Protein AF-C1CYW3-F1 (afdb_monomer_lite)

Organism: Deinococcus deserti (strain DSM 17065 / CIP 109153 / LMG 22923 / VCD115) (NCBI:txid546414)

pLDDT: mean 95.12, std 6.0, range [55.44, 98.94]

Secondary structure (DSSP, 8-state):
-PPP-TTS-TTT--TTT-GGG----STTTTTTTSTTHHHHHGGG---SSHHHHHHHHHHHHHHHHHHHHTT-HHHHHHHHHHHHHHHHHHHHHHHSGGG--BSSPPPGGGTT--S-TTPPBPPPPSP-HHHHHHHHHHHHHHHHHHT-HHHHHHHHHHHHHH-

Sequence (163 aa):
MPKFDYSLNYAELDLRAQPHLYRVGVGEQGVLLVQPYKSELLPHWRFATPDLARESSEKLYTMFEAYLKDGDFVGADMARKFLQMGFTRSRRYANHKGGKKYDGPVPADKKGQSGAHGRAELPRSPEDPVKAESARIFKQKWEQAEANPVYAAMKREHKARYG

Radius of gyration: 16.14 Å; chains: 1; bounding box: 38×28×41 Å

Structure (mmCIF, N/CA/C/O backbone):
data_AF-C1CYW3-F1
#
_entry.id   AF-C1CYW3-F1
#
loop_
_atom_site.group_PDB
_atom_site.id
_atom_site.type_symbol
_atom_site.label_atom_id
_atom_site.label_alt_id
_atom_site.label_comp_id
_atom_site.label_asym_id
_atom_site.label_entity_id
_atom_site.label_seq_id
_atom_site.pdbx_PDB_ins_code
_atom_site.Cartn_x
_atom_site.Cartn_y
_atom_site.Cartn_z
_atom_site.occupancy
_atom_site.B_iso_or_equiv
_atom_site.auth_seq_id
_atom_site.auth_comp_id
_atom_site.auth_asym_id
_atom_site.auth_atom_id
_atom_site.pdbx_PDB_model_num
ATOM 1 N N . MET A 1 1 ? -11.291 -18.932 5.588 1.00 55.44 1 MET A N 1
ATOM 2 C CA . MET A 1 1 ? -11.151 -17.468 5.758 1.00 55.44 1 MET A CA 1
ATOM 3 C C . MET A 1 1 ? -12.065 -16.790 4.756 1.00 55.44 1 MET A C 1
ATOM 5 O O . MET A 1 1 ? -12.060 -17.228 3.606 1.00 55.44 1 MET A O 1
ATOM 9 N N . PRO A 1 2 ? -12.858 -15.793 5.166 1.00 63.38 2 PRO A N 1
ATOM 10 C CA . PRO A 1 2 ? -13.647 -14.989 4.241 1.00 63.38 2 PRO A CA 1
ATOM 11 C C . PRO A 1 2 ? -12.759 -14.386 3.151 1.00 63.38 2 PRO A C 1
ATOM 13 O O . PRO A 1 2 ? -11.625 -13.973 3.402 1.00 63.38 2 PRO A O 1
ATOM 16 N N . LYS A 1 3 ? -13.249 -14.407 1.912 1.00 82.31 3 LYS A N 1
ATOM 17 C CA . LYS A 1 3 ? -12.585 -13.747 0.785 1.00 82.31 3 LYS A CA 1
ATOM 18 C C . LYS A 1 3 ? -12.811 -12.236 0.899 1.00 82.31 3 LYS A C 1
ATOM 20 O O . LYS A 1 3 ? -13.786 -11.809 1.511 1.00 82.31 3 LYS A O 1
ATOM 25 N N . PHE A 1 4 ? -11.927 -11.439 0.298 1.00 89.19 4 PHE A N 1
ATOM 26 C CA . PHE A 1 4 ? -12.178 -10.005 0.148 1.00 89.19 4 PHE A CA 1
ATOM 27 C C . PHE A 1 4 ? -13.486 -9.792 -0.629 1.00 89.19 4 PHE A C 1
ATOM 29 O O . PHE A 1 4 ? -13.671 -10.397 -1.689 1.00 89.19 4 PHE A O 1
ATOM 36 N N . ASP A 1 5 ? -14.386 -8.976 -0.085 1.00 89.69 5 ASP A N 1
ATOM 37 C CA . ASP A 1 5 ? -15.740 -8.812 -0.604 1.00 89.69 5 ASP A CA 1
ATOM 38 C C . ASP A 1 5 ? -15.802 -7.724 -1.679 1.00 89.69 5 ASP A C 1
ATOM 40 O O . ASP A 1 5 ? -15.976 -6.544 -1.403 1.00 89.69 5 ASP A O 1
ATOM 44 N N . TYR A 1 6 ? -15.677 -8.132 -2.937 1.00 89.56 6 TYR A N 1
ATOM 45 C CA . TYR A 1 6 ? -15.769 -7.217 -4.074 1.00 89.56 6 TYR A CA 1
ATOM 46 C C . TYR A 1 6 ? -17.199 -6.741 -4.392 1.00 89.56 6 TYR A C 1
ATOM 48 O O . TYR A 1 6 ? -17.354 -5.977 -5.341 1.00 89.56 6 TYR A O 1
ATOM 56 N N . SER A 1 7 ? -18.230 -7.181 -3.658 1.00 90.88 7 SER A N 1
ATOM 57 C CA . SER A 1 7 ? -19.616 -6.750 -3.894 1.00 90.88 7 SER A CA 1
ATOM 58 C C . SER A 1 7 ? -19.945 -5.379 -3.290 1.00 90.88 7 SER A C 1
ATOM 60 O O . SER A 1 7 ? -20.915 -4.746 -3.703 1.00 90.88 7 SER A O 1
ATOM 62 N N . LEU A 1 8 ? -19.129 -4.895 -2.348 1.00 92.50 8 LEU A N 1
ATOM 63 C CA . LEU A 1 8 ? -19.332 -3.607 -1.687 1.00 92.50 8 LEU A CA 1
ATOM 64 C C . LEU A 1 8 ? -18.947 -2.418 -2.582 1.00 92.50 8 LEU A C 1
ATOM 66 O O . LEU A 1 8 ? -17.924 -2.441 -3.273 1.00 92.50 8 LEU A O 1
ATOM 70 N N . ASN A 1 9 ? -19.711 -1.321 -2.491 1.00 93.56 9 ASN A N 1
ATOM 71 C CA . ASN A 1 9 ? -19.386 -0.062 -3.168 1.00 93.56 9 ASN A CA 1
ATOM 72 C C . ASN A 1 9 ? -18.311 0.735 -2.404 1.00 93.56 9 ASN A C 1
ATOM 74 O O . ASN A 1 9 ? -18.585 1.762 -1.788 1.00 93.56 9 ASN A O 1
ATOM 78 N N . TYR A 1 10 ? -17.060 0.276 -2.460 1.00 93.44 10 TYR A N 1
ATOM 79 C CA . TYR A 1 10 ? -15.936 0.908 -1.754 1.00 93.44 10 TYR A CA 1
ATOM 80 C C . TYR A 1 10 ? -15.675 2.380 -2.117 1.00 93.44 10 TYR A C 1
ATOM 82 O O . TYR A 1 10 ? -14.941 3.047 -1.394 1.00 93.44 10 TYR A O 1
ATOM 90 N N . ALA A 1 11 ? -16.231 2.889 -3.220 1.00 91.38 11 ALA A N 1
ATOM 91 C CA . ALA A 1 11 ? -16.085 4.293 -3.594 1.00 91.38 11 ALA A CA 1
ATOM 92 C C . ALA A 1 11 ? -16.882 5.241 -2.680 1.00 91.38 11 ALA A C 1
ATOM 94 O O . ALA A 1 11 ? -16.473 6.386 -2.515 1.00 91.38 11 ALA A O 1
ATOM 95 N N . GLU A 1 12 ? -17.976 4.759 -2.086 1.00 94.25 12 GLU A N 1
ATOM 96 C CA . GLU A 1 12 ? -18.881 5.535 -1.223 1.00 94.25 12 GLU A CA 1
ATOM 97 C C . GLU A 1 12 ? -18.773 5.146 0.260 1.00 94.25 12 GLU A C 1
ATOM 99 O O . GLU A 1 12 ? -19.387 5.779 1.116 1.00 94.25 12 GLU A O 1
ATOM 104 N N . LEU A 1 13 ? -17.992 4.111 0.581 1.00 95.88 13 LEU A N 1
ATOM 105 C CA . LEU A 1 13 ? -17.785 3.664 1.955 1.00 95.88 13 LEU A CA 1
ATOM 106 C C . LEU A 1 13 ? -16.662 4.438 2.642 1.00 95.88 13 LEU A C 1
ATOM 108 O O . LEU A 1 13 ? -15.570 4.586 2.100 1.00 95.88 13 LEU A O 1
ATOM 112 N N . ASP A 1 14 ? -16.896 4.804 3.897 1.00 97.75 14 ASP A N 1
ATOM 113 C CA . ASP A 1 14 ? -15.843 5.189 4.829 1.00 97.75 14 ASP A CA 1
ATOM 114 C C . ASP A 1 14 ? -15.529 3.996 5.745 1.00 97.75 14 ASP A C 1
ATOM 116 O O . ASP A 1 14 ? -16.242 3.731 6.717 1.00 97.75 14 ASP A O 1
ATOM 120 N N . LEU A 1 15 ? -14.462 3.250 5.436 1.00 97.31 15 LEU A N 1
ATOM 121 C CA . LEU A 1 15 ? -14.038 2.108 6.254 1.00 97.31 15 LEU A CA 1
ATOM 122 C C . LEU A 1 15 ? -13.251 2.504 7.506 1.00 97.31 15 LEU A C 1
ATOM 124 O O . LEU A 1 15 ? -12.948 1.622 8.309 1.00 97.31 15 LEU A O 1
ATOM 128 N N . ARG A 1 16 ? -12.966 3.795 7.709 1.00 97.75 16 ARG A N 1
ATOM 129 C CA . ARG A 1 16 ? -12.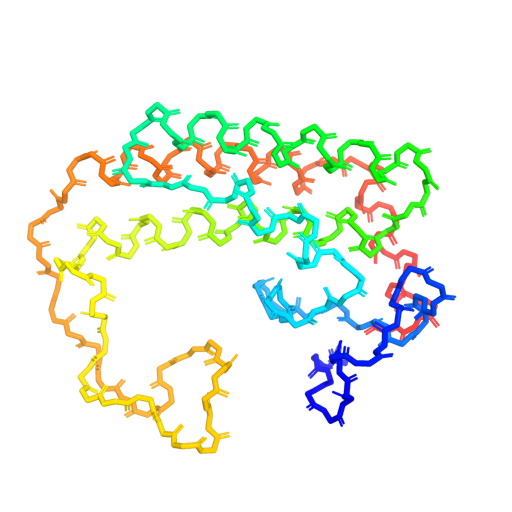531 4.301 9.014 1.00 97.75 16 ARG A CA 1
ATOM 130 C C . ARG A 1 16 ? -13.717 4.404 9.961 1.00 97.75 16 ARG A C 1
ATOM 132 O O . ARG A 1 16 ? -13.630 3.952 11.097 1.00 97.75 16 ARG A O 1
ATOM 139 N N . ALA A 1 17 ? -14.836 4.945 9.483 1.00 97.75 17 ALA A N 1
ATOM 140 C CA . ALA A 1 17 ? -16.077 5.021 10.255 1.00 97.75 17 ALA A CA 1
ATOM 141 C C . ALA A 1 17 ? -16.765 3.651 10.401 1.00 97.75 17 ALA A C 1
ATOM 143 O O . ALA A 1 17 ? -17.411 3.376 11.412 1.00 97.75 17 ALA A O 1
ATOM 144 N N . GLN A 1 18 ? -16.625 2.773 9.402 1.00 97.06 18 GLN A N 1
ATOM 145 C CA . GLN A 1 18 ? -17.283 1.464 9.350 1.00 97.06 18 GLN A CA 1
ATOM 146 C C . GLN A 1 18 ? -16.272 0.310 9.183 1.00 97.06 18 GLN A C 1
ATOM 148 O O . GLN A 1 18 ? -16.352 -0.461 8.222 1.00 97.06 18 GLN A O 1
ATOM 153 N N . PRO A 1 19 ? -15.328 0.119 10.127 1.00 96.50 19 PRO A N 1
ATOM 154 C CA . PRO A 1 19 ? -14.247 -0.859 9.975 1.00 96.50 19 PRO A CA 1
ATOM 155 C C . PRO A 1 19 ? -14.748 -2.310 9.935 1.00 96.50 19 PRO A C 1
ATOM 157 O O . PRO A 1 19 ? -14.109 -3.173 9.338 1.00 96.50 19 PRO A O 1
ATOM 160 N N . HIS A 1 20 ? -15.921 -2.593 10.508 1.00 95.75 20 HIS A N 1
ATOM 161 C CA . HIS A 1 20 ? -16.544 -3.921 10.518 1.00 95.75 20 HIS A CA 1
ATOM 162 C C . HIS A 1 20 ? -16.911 -4.452 9.117 1.00 95.75 20 HIS A C 1
ATOM 164 O O . HIS A 1 20 ? -17.061 -5.666 8.946 1.00 95.75 20 HIS A O 1
ATOM 170 N N . LEU A 1 21 ? -17.021 -3.575 8.110 1.00 95.69 21 LEU A N 1
ATOM 171 C CA . LEU A 1 21 ? -17.238 -3.949 6.706 1.00 95.69 21 LEU A CA 1
ATOM 172 C C . LEU A 1 21 ? -15.941 -4.366 5.994 1.00 95.69 21 LEU A C 1
ATOM 174 O O . LEU A 1 21 ? -15.978 -4.972 4.924 1.00 95.69 21 LEU A O 1
ATOM 178 N N . TYR A 1 22 ? -14.774 -4.078 6.577 1.00 95.69 22 TYR A N 1
ATOM 179 C CA . TYR A 1 22 ? -13.496 -4.490 6.013 1.00 95.69 22 TYR A CA 1
ATOM 180 C C . TYR A 1 22 ? -13.202 -5.968 6.314 1.00 95.69 22 TYR A C 1
ATOM 182 O O . TYR A 1 22 ? -13.262 -6.417 7.462 1.00 95.69 22 TYR A O 1
ATOM 190 N N . ARG A 1 23 ? -12.830 -6.727 5.276 1.00 95.00 23 ARG A N 1
ATOM 191 C CA . ARG A 1 23 ? -12.319 -8.105 5.372 1.00 95.00 23 ARG A CA 1
ATOM 192 C C . ARG A 1 23 ? -10.859 -8.143 4.949 1.00 95.00 23 ARG A C 1
ATOM 194 O O . ARG A 1 23 ? -10.487 -7.576 3.919 1.00 95.00 23 ARG A O 1
ATOM 201 N N . VAL A 1 24 ? -10.021 -8.846 5.709 1.00 93.12 24 VAL A N 1
ATOM 202 C CA . VAL A 1 24 ? -8.579 -8.902 5.429 1.00 93.12 24 VAL A CA 1
ATOM 203 C C . VAL A 1 24 ? -8.308 -9.783 4.205 1.00 93.12 24 VAL A C 1
ATOM 205 O O . VAL A 1 24 ? -8.166 -10.999 4.309 1.00 93.12 24 VAL A O 1
ATOM 208 N N . GLY A 1 25 ? -8.199 -9.154 3.033 1.00 90.19 25 GLY A N 1
ATOM 209 C CA . GLY A 1 25 ? -7.863 -9.835 1.779 1.00 90.19 25 GLY A CA 1
ATOM 210 C C . GLY A 1 25 ? -6.435 -10.399 1.730 1.00 90.19 25 GLY A C 1
ATOM 211 O O . GLY A 1 25 ? -5.554 -9.966 2.479 1.00 90.19 25 GLY A O 1
ATOM 212 N N . VAL A 1 26 ? -6.195 -11.335 0.806 1.00 89.44 26 VAL A N 1
ATOM 213 C CA . VAL A 1 26 ? -4.883 -11.967 0.580 1.00 89.44 26 VAL A CA 1
ATOM 214 C C . VAL A 1 26 ? -3.951 -11.009 -0.159 1.00 89.44 26 VAL A C 1
ATOM 216 O O . VAL A 1 26 ? -4.343 -10.395 -1.153 1.00 89.44 26 VAL A O 1
ATOM 219 N N . GLY A 1 27 ? -2.703 -10.898 0.304 1.00 90.25 27 GLY A N 1
ATOM 220 C CA . GLY A 1 27 ? -1.715 -9.990 -0.280 1.00 90.25 27 GLY A CA 1
ATOM 221 C C . GLY A 1 27 ? -2.249 -8.558 -0.360 1.00 90.25 27 GLY A C 1
ATOM 222 O O . GLY A 1 27 ? -2.628 -7.977 0.652 1.00 90.25 27 GLY A O 1
ATOM 223 N N . GLU A 1 28 ? -2.339 -8.025 -1.578 1.00 92.38 28 GLU A N 1
ATOM 224 C CA . GLU A 1 28 ? -2.728 -6.638 -1.880 1.00 92.38 28 GLU A CA 1
ATOM 225 C C . GLU A 1 28 ? -4.220 -6.460 -2.216 1.00 92.38 28 GLU A C 1
ATOM 227 O O . GLU A 1 28 ? -4.634 -5.396 -2.678 1.00 92.38 28 GLU A O 1
ATOM 232 N N . GLN A 1 29 ? -5.058 -7.487 -2.034 1.00 91.88 29 GLN A N 1
ATOM 233 C CA . GLN A 1 29 ? -6.491 -7.371 -2.329 1.00 91.88 29 GLN A CA 1
ATOM 234 C C . GLN A 1 29 ? -7.122 -6.190 -1.573 1.00 91.88 29 GLN A C 1
ATOM 236 O O . GLN A 1 29 ? -6.920 -6.043 -0.363 1.00 91.88 29 GLN A O 1
ATOM 241 N N . GLY A 1 30 ? -7.865 -5.356 -2.307 1.00 91.44 30 GLY A N 1
ATOM 242 C CA . GLY A 1 30 ? -8.558 -4.176 -1.782 1.00 91.44 30 GLY A CA 1
ATOM 243 C C . GLY A 1 30 ? -7.729 -2.893 -1.688 1.00 91.44 30 GLY A C 1
ATOM 244 O O . GLY A 1 30 ? -8.311 -1.829 -1.501 1.00 91.44 30 GLY A O 1
ATOM 245 N N . VAL A 1 31 ? -6.403 -2.947 -1.877 1.00 94.62 31 VAL A N 1
ATOM 246 C CA . VAL A 1 31 ? -5.496 -1.816 -1.579 1.00 94.62 31 VAL A CA 1
ATOM 247 C C . VAL A 1 31 ? -5.804 -0.534 -2.371 1.00 94.62 31 VAL A C 1
ATOM 249 O O . VAL A 1 31 ? -5.600 0.567 -1.877 1.00 94.62 31 VAL A O 1
ATOM 252 N N . LEU A 1 32 ? -6.346 -0.658 -3.589 1.00 94.88 32 LEU A N 1
ATOM 253 C CA . LEU A 1 32 ? -6.743 0.479 -4.435 1.00 94.88 32 LEU A CA 1
ATOM 254 C C . LEU A 1 32 ? -8.256 0.760 -4.429 1.00 94.88 32 LEU A C 1
ATOM 256 O O . LEU A 1 32 ? -8.745 1.487 -5.301 1.00 94.88 32 LEU A O 1
ATOM 260 N N . LEU A 1 33 ? -8.996 0.172 -3.489 1.00 94.81 33 LEU A N 1
ATOM 261 C CA . LEU A 1 33 ? -10.451 0.301 -3.368 1.00 94.81 33 LEU A CA 1
ATOM 262 C C . LEU A 1 33 ? -10.851 0.944 -2.043 1.00 94.81 33 LEU A C 1
ATOM 264 O O . LEU A 1 33 ? -11.661 1.857 -2.043 1.00 94.81 33 LEU A O 1
ATOM 268 N N . VAL A 1 34 ? -10.261 0.483 -0.942 1.00 96.44 34 VAL A N 1
ATOM 269 C CA . VAL A 1 34 ? -10.671 0.812 0.426 1.00 96.44 34 VAL A CA 1
ATOM 270 C C . VAL A 1 34 ? -10.449 2.298 0.743 1.00 96.44 34 VAL A C 1
ATOM 272 O O . VAL A 1 34 ? -9.314 2.776 0.797 1.00 96.44 34 VAL A O 1
ATOM 275 N N . GLN A 1 35 ? -11.547 3.024 0.949 1.00 97.75 35 GLN A N 1
ATOM 276 C CA . GLN A 1 35 ? -11.565 4.439 1.318 1.00 97.75 35 GLN A CA 1
ATOM 277 C C . GLN A 1 35 ? -11.729 4.621 2.836 1.00 97.75 35 GLN A C 1
ATOM 279 O O . GLN A 1 35 ? -12.294 3.741 3.492 1.00 97.75 35 GLN A O 1
ATOM 284 N N . PRO A 1 36 ? -11.218 5.727 3.412 1.00 98.19 36 PRO A N 1
ATOM 285 C CA . PRO A 1 36 ? -10.512 6.851 2.762 1.00 98.19 36 PRO A CA 1
ATOM 286 C C . PRO A 1 36 ? -9.023 6.578 2.470 1.00 98.19 36 PRO A C 1
ATOM 288 O O . PRO A 1 36 ? -8.350 7.343 1.777 1.00 98.19 36 PRO A O 1
ATOM 291 N N . TYR A 1 37 ? -8.501 5.458 2.966 1.00 98.50 37 TYR A N 1
ATOM 292 C CA . TYR A 1 37 ? -7.071 5.151 2.998 1.00 98.50 37 TYR A CA 1
ATOM 293 C C . TYR A 1 37 ? -6.394 5.113 1.632 1.00 98.50 37 TYR A C 1
ATOM 295 O O . TYR A 1 37 ? -5.258 5.558 1.500 1.00 98.50 37 TYR A O 1
ATOM 303 N N . LYS A 1 38 ? -7.074 4.628 0.586 1.00 97.75 38 LYS A N 1
ATOM 304 C CA . LYS A 1 38 ? -6.563 4.729 -0.785 1.00 97.75 38 LYS A CA 1
ATOM 305 C C . LYS A 1 38 ? -6.220 6.178 -1.134 1.00 97.75 38 LYS A C 1
ATOM 307 O O . LYS A 1 38 ? -5.149 6.419 -1.686 1.00 97.75 38 LYS A O 1
ATOM 312 N N . SER A 1 39 ? -7.125 7.115 -0.858 1.00 98.25 39 SER A N 1
ATOM 313 C CA . SER A 1 39 ? -6.949 8.528 -1.214 1.00 98.25 39 SER A CA 1
ATOM 314 C C . SER A 1 39 ? -5.830 9.184 -0.408 1.00 98.25 39 SER A C 1
ATOM 316 O O . SER A 1 39 ? -5.114 10.023 -0.941 1.00 98.25 39 SER A O 1
ATOM 318 N N . GLU A 1 40 ? -5.629 8.752 0.835 1.00 98.56 40 GLU A N 1
ATOM 319 C CA . GLU A 1 40 ? -4.550 9.235 1.702 1.00 98.56 40 GLU A CA 1
ATOM 320 C C . GLU A 1 40 ? -3.176 8.665 1.304 1.00 98.56 40 GLU A C 1
ATOM 322 O O . GLU A 1 40 ? -2.183 9.387 1.276 1.00 98.56 40 GLU A O 1
ATOM 327 N N . LEU A 1 41 ? -3.100 7.375 0.961 1.00 98.81 41 LEU A N 1
ATOM 328 C CA . LEU A 1 41 ? -1.835 6.658 0.744 1.00 98.81 41 LEU A CA 1
ATOM 329 C C . LEU A 1 41 ? -1.322 6.741 -0.701 1.00 98.81 41 LEU A C 1
ATOM 331 O O . LEU A 1 41 ? -0.116 6.855 -0.936 1.00 98.81 41 LEU A O 1
ATOM 335 N N . LEU A 1 42 ? -2.214 6.691 -1.696 1.00 98.44 42 LEU A N 1
ATOM 336 C CA . LEU A 1 42 ? -1.843 6.655 -3.117 1.00 98.44 42 LEU A CA 1
ATOM 337 C C . LEU A 1 42 ? -1.005 7.864 -3.591 1.00 98.44 42 LEU A C 1
ATOM 339 O O . LEU A 1 42 ? -0.087 7.656 -4.398 1.00 98.44 42 LEU A O 1
ATOM 343 N N . PRO A 1 43 ? -1.239 9.107 -3.121 1.00 98.62 43 PRO A N 1
ATOM 344 C CA . PRO A 1 43 ? -0.403 10.251 -3.481 1.00 98.62 43 PRO A CA 1
ATOM 345 C C . PRO A 1 43 ? 1.073 10.067 -3.119 1.00 98.62 43 PRO A C 1
ATOM 347 O O . PRO A 1 43 ? 1.932 10.551 -3.852 1.00 98.62 43 PRO A O 1
ATOM 350 N N . HIS A 1 44 ? 1.372 9.310 -2.063 1.00 98.62 44 HIS A N 1
ATOM 351 C CA . HIS A 1 44 ? 2.732 9.070 -1.578 1.00 98.62 44 HIS A CA 1
ATOM 352 C C . HIS A 1 44 ? 3.397 7.838 -2.195 1.00 98.62 44 HIS A C 1
ATOM 354 O O . HIS A 1 44 ? 4.571 7.581 -1.944 1.00 98.62 44 HIS A O 1
ATOM 360 N N . TRP A 1 45 ? 2.678 7.057 -3.003 1.00 98.56 45 TRP A N 1
ATOM 361 C CA . TRP A 1 45 ? 3.168 5.784 -3.520 1.00 98.56 45 TRP A CA 1
ATOM 362 C C . TRP A 1 45 ? 3.937 5.956 -4.842 1.00 98.56 45 TRP A C 1
ATOM 364 O O . TRP A 1 45 ? 3.339 6.185 -5.899 1.00 98.56 45 TRP A O 1
ATOM 374 N N . ARG A 1 46 ? 5.273 5.874 -4.801 1.00 98.19 46 ARG A N 1
ATOM 375 C CA . ARG A 1 46 ? 6.190 6.107 -5.933 1.00 98.19 46 ARG A CA 1
ATOM 376 C C . ARG A 1 46 ? 7.340 5.096 -5.907 1.00 98.19 46 ARG A C 1
ATOM 378 O O . ARG A 1 46 ? 7.858 4.761 -4.855 1.00 98.19 46 ARG A O 1
ATOM 385 N N . PHE A 1 47 ? 7.741 4.598 -7.078 1.00 97.81 47 PHE A N 1
ATOM 386 C CA . PHE A 1 47 ? 8.794 3.572 -7.201 1.00 97.81 47 PHE A CA 1
ATOM 387 C C . PHE A 1 47 ? 9.602 3.698 -8.507 1.00 97.81 47 PHE A C 1
ATOM 389 O O . PHE A 1 47 ? 10.158 2.731 -9.033 1.00 97.81 47 PHE A O 1
ATOM 396 N N . ALA A 1 48 ? 9.603 4.889 -9.118 1.00 96.88 48 ALA A N 1
ATOM 397 C CA . ALA A 1 48 ? 10.250 5.080 -10.413 1.00 96.88 48 ALA A CA 1
ATOM 398 C C . ALA A 1 48 ? 11.781 4.924 -10.321 1.00 96.88 48 ALA A C 1
ATOM 400 O O . ALA A 1 48 ? 12.377 4.337 -11.223 1.00 96.88 48 ALA A O 1
ATOM 401 N N . THR A 1 49 ? 12.374 5.374 -9.219 1.00 98.50 49 THR A N 1
ATOM 402 C CA . THR A 1 49 ? 13.804 5.285 -8.907 1.00 98.50 49 THR A CA 1
ATOM 403 C C . THR A 1 49 ? 13.997 4.802 -7.461 1.00 98.50 49 THR A C 1
ATOM 405 O O . THR A 1 49 ? 13.037 4.836 -6.681 1.00 98.50 49 THR A O 1
ATOM 408 N N . PRO A 1 50 ? 15.203 4.351 -7.070 1.00 98.81 50 PRO A N 1
ATOM 409 C CA . PRO A 1 50 ? 15.523 4.003 -5.688 1.00 98.81 50 PRO A CA 1
ATOM 410 C C . PRO A 1 50 ? 15.248 5.131 -4.693 1.00 98.81 50 PRO A C 1
ATOM 412 O O . PRO A 1 50 ? 14.677 4.870 -3.640 1.00 98.81 50 PRO A O 1
ATOM 415 N N . ASP A 1 51 ? 15.564 6.379 -5.040 1.00 98.75 51 ASP A N 1
ATOM 416 C CA . ASP A 1 51 ? 15.345 7.516 -4.136 1.00 98.75 51 ASP A CA 1
ATOM 417 C C . ASP A 1 51 ? 13.859 7.791 -3.907 1.00 98.75 51 ASP A C 1
ATOM 419 O O . ASP A 1 51 ? 13.422 7.884 -2.762 1.00 98.75 51 ASP A O 1
ATOM 423 N N . LEU A 1 52 ? 13.054 7.783 -4.977 1.00 98.69 52 LEU A N 1
ATOM 424 C CA . LEU A 1 52 ? 11.599 7.898 -4.856 1.00 98.69 52 LEU A CA 1
ATOM 425 C C . LEU A 1 52 ? 10.992 6.711 -4.100 1.00 98.69 52 LEU A C 1
ATOM 427 O O . LEU A 1 52 ? 10.024 6.882 -3.366 1.00 98.69 52 LEU A O 1
ATOM 431 N N . ALA A 1 53 ? 11.540 5.504 -4.274 1.00 98.75 53 ALA A N 1
ATOM 432 C CA . ALA A 1 53 ? 11.104 4.330 -3.525 1.00 98.75 53 ALA A CA 1
ATOM 433 C C . ALA A 1 53 ? 11.434 4.453 -2.031 1.00 98.75 53 ALA A C 1
ATOM 435 O O . ALA A 1 53 ? 10.617 4.055 -1.203 1.00 98.75 53 ALA A O 1
ATOM 436 N N . ARG A 1 54 ? 12.591 5.028 -1.680 1.00 98.88 54 ARG A N 1
ATOM 437 C CA . ARG A 1 54 ? 12.989 5.282 -0.290 1.00 98.88 54 ARG A CA 1
ATOM 438 C C . ARG A 1 54 ? 12.025 6.253 0.371 1.00 98.88 54 ARG A C 1
ATOM 440 O O . ARG A 1 54 ? 11.352 5.846 1.314 1.00 98.88 54 ARG A O 1
ATOM 447 N N . GLU A 1 55 ? 11.859 7.441 -0.208 1.00 98.81 55 GLU A N 1
ATOM 448 C CA . GLU A 1 55 ? 10.923 8.464 0.276 1.00 98.81 55 GLU A CA 1
ATOM 449 C C . GLU A 1 55 ? 9.500 7.903 0.409 1.00 98.81 55 GLU A C 1
ATOM 451 O O . GLU A 1 55 ? 8.855 8.032 1.450 1.00 98.81 55 GLU A O 1
ATOM 456 N N . SER A 1 56 ? 9.024 7.208 -0.628 1.00 98.88 56 SER A N 1
ATOM 457 C CA . SER A 1 56 ? 7.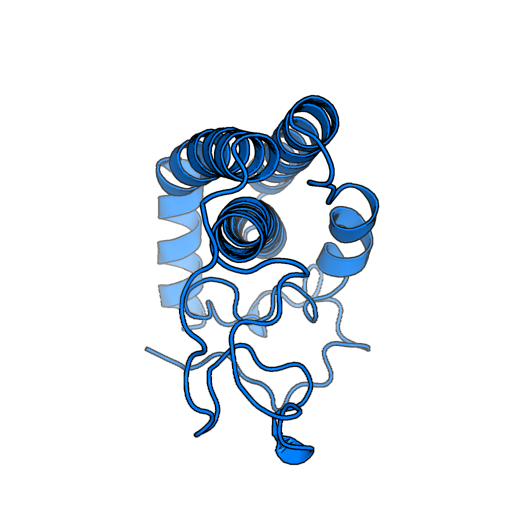692 6.613 -0.637 1.00 98.88 56 SER A CA 1
ATOM 458 C C . SER A 1 56 ? 7.514 5.565 0.461 1.00 98.88 56 SER A C 1
ATOM 460 O O . SER A 1 56 ? 6.537 5.609 1.209 1.00 98.88 56 SER A O 1
ATOM 462 N N . SER A 1 57 ? 8.450 4.620 0.578 1.00 98.88 57 SER A N 1
ATOM 463 C CA . SER A 1 57 ? 8.370 3.539 1.562 1.00 98.88 57 SER A CA 1
ATOM 464 C C . SER A 1 57 ? 8.467 4.054 2.998 1.00 98.88 57 SER A C 1
ATOM 466 O O . SER A 1 57 ? 7.752 3.564 3.869 1.00 98.88 57 SER A O 1
ATOM 468 N N . GLU A 1 58 ? 9.292 5.071 3.248 1.00 98.88 58 GLU A N 1
ATOM 469 C CA . GLU A 1 58 ? 9.407 5.720 4.551 1.00 98.88 58 GLU A CA 1
ATOM 470 C C . GLU A 1 58 ? 8.121 6.460 4.902 1.00 98.88 58 GLU A C 1
ATOM 472 O O . GLU A 1 58 ? 7.563 6.217 5.970 1.00 98.88 58 GLU A O 1
ATOM 477 N N . LYS A 1 59 ? 7.579 7.265 3.979 1.00 98.88 59 LYS A N 1
ATOM 478 C CA . LYS A 1 59 ? 6.325 7.993 4.203 1.00 98.88 59 LYS A CA 1
ATOM 479 C C . LYS A 1 59 ? 5.161 7.052 4.509 1.00 98.88 59 LYS A C 1
ATOM 481 O O . LYS A 1 59 ? 4.413 7.292 5.455 1.00 98.88 59 LYS A O 1
ATOM 486 N N . LEU A 1 60 ? 5.014 5.977 3.736 1.00 98.94 60 LEU A N 1
ATOM 487 C CA . LEU A 1 60 ? 3.960 4.980 3.944 1.00 98.94 60 LEU A CA 1
ATOM 488 C C . LEU A 1 60 ? 4.142 4.222 5.262 1.00 98.94 60 LEU A C 1
ATOM 490 O O . LEU A 1 60 ? 3.157 3.920 5.929 1.00 98.94 60 LEU A O 1
ATOM 494 N N . TYR A 1 61 ? 5.386 3.946 5.657 1.00 98.94 61 TYR A N 1
ATOM 495 C CA . TYR A 1 61 ? 5.685 3.322 6.942 1.00 98.94 61 TYR A CA 1
ATOM 496 C C . TYR A 1 61 ? 5.383 4.264 8.124 1.00 98.94 61 TYR A C 1
ATOM 498 O O . TYR A 1 61 ? 4.775 3.838 9.100 1.00 98.94 61 TYR A O 1
ATOM 506 N N . THR A 1 62 ? 5.685 5.560 8.017 1.00 98.88 62 THR A N 1
ATOM 507 C CA . THR A 1 62 ? 5.271 6.556 9.021 1.00 98.88 62 THR A CA 1
ATOM 508 C C . THR A 1 62 ? 3.748 6.642 9.145 1.00 98.88 62 THR A C 1
ATOM 510 O O . THR A 1 62 ? 3.225 6.718 10.253 1.00 98.88 62 THR A O 1
ATOM 513 N N . MET A 1 63 ? 3.014 6.599 8.027 1.00 98.88 63 MET A N 1
ATOM 514 C CA . MET A 1 63 ? 1.545 6.563 8.057 1.00 98.88 63 MET A CA 1
ATOM 515 C C . MET A 1 63 ? 1.023 5.273 8.700 1.00 98.88 63 MET A C 1
ATOM 517 O O . MET A 1 63 ? 0.093 5.327 9.494 1.00 98.88 63 MET A O 1
ATOM 521 N N . PHE A 1 64 ? 1.649 4.126 8.416 1.00 98.94 64 PHE A N 1
ATOM 522 C CA . PHE A 1 64 ? 1.358 2.858 9.091 1.00 98.94 64 PHE A CA 1
ATOM 523 C C . PHE A 1 64 ? 1.493 2.973 10.616 1.00 98.94 64 PHE A C 1
ATOM 525 O O . PHE A 1 64 ? 0.573 2.589 11.334 1.00 98.94 64 PHE A O 1
ATOM 532 N N . GLU A 1 65 ? 2.597 3.536 11.113 1.00 98.88 65 GLU A N 1
ATOM 533 C CA . GLU A 1 65 ? 2.813 3.729 12.552 1.00 98.88 65 GLU A CA 1
ATOM 534 C C . GLU A 1 65 ? 1.801 4.701 13.170 1.00 98.88 65 GLU A C 1
ATOM 536 O O . GLU A 1 65 ? 1.331 4.463 14.283 1.00 98.88 65 GLU A O 1
ATOM 541 N N . ALA A 1 66 ? 1.416 5.754 12.443 1.00 98.88 66 ALA A N 1
ATOM 542 C CA . ALA A 1 66 ? 0.373 6.679 12.878 1.00 98.88 66 ALA A CA 1
ATOM 543 C C . ALA A 1 66 ? -0.986 5.976 13.030 1.00 98.88 66 ALA A C 1
ATOM 545 O O . ALA A 1 66 ? -1.591 6.057 14.094 1.00 98.88 66 ALA A O 1
ATOM 546 N N . TYR A 1 67 ? -1.419 5.195 12.033 1.00 98.81 67 TYR A N 1
ATOM 547 C CA . TYR A 1 67 ? -2.668 4.436 12.140 1.00 98.81 67 TYR A CA 1
ATOM 548 C C . TYR A 1 67 ? -2.642 3.428 13.297 1.00 98.81 67 TYR A C 1
ATOM 550 O O . TYR A 1 67 ? -3.635 3.290 14.006 1.00 98.81 67 TYR A O 1
ATOM 558 N N . LEU A 1 68 ? -1.509 2.752 13.538 1.00 98.69 68 LEU A N 1
ATOM 559 C CA . LEU A 1 68 ? -1.373 1.869 14.702 1.00 98.69 68 LEU A CA 1
ATOM 560 C C . LEU A 1 68 ? -1.537 2.628 16.021 1.00 98.69 68 LEU A C 1
ATOM 562 O O . LEU A 1 68 ? -2.225 2.145 16.919 1.00 98.69 68 LEU A O 1
ATOM 566 N N . LYS A 1 69 ? -0.917 3.807 16.137 1.00 98.69 69 LYS A N 1
ATOM 567 C CA . LYS A 1 69 ? -1.017 4.659 17.327 1.00 98.69 69 LYS A CA 1
ATOM 568 C C . LYS A 1 69 ? -2.457 5.106 17.591 1.00 98.69 69 LYS A C 1
ATOM 570 O O . LYS A 1 69 ? -2.864 5.158 18.748 1.00 98.69 69 LYS A O 1
ATOM 575 N N . ASP A 1 70 ? -3.217 5.362 16.533 1.00 98.50 70 ASP A N 1
ATOM 576 C CA . ASP A 1 70 ? -4.614 5.795 16.612 1.00 98.50 70 ASP A CA 1
ATOM 577 C C . ASP A 1 70 ? -5.600 4.623 16.801 1.00 98.50 70 ASP A C 1
ATOM 579 O O . ASP A 1 70 ? -6.810 4.830 16.882 1.00 98.50 70 ASP A O 1
ATOM 583 N N . GLY A 1 71 ? -5.112 3.378 16.869 1.00 98.25 71 GLY A N 1
ATOM 584 C CA . GLY A 1 71 ? -5.962 2.187 16.952 1.00 98.25 71 GLY A CA 1
ATOM 585 C C . GLY A 1 71 ? -6.704 1.863 15.648 1.00 98.25 71 GLY A C 1
ATOM 586 O O . GLY A 1 71 ? -7.610 1.028 15.637 1.00 98.25 71 GLY A O 1
ATOM 587 N N . ASP A 1 72 ? -6.307 2.476 14.534 1.00 98.56 72 ASP A N 1
ATOM 588 C CA . ASP A 1 72 ? -6.908 2.301 13.217 1.00 98.56 72 ASP A CA 1
ATOM 589 C C . ASP A 1 72 ? -6.290 1.098 12.482 1.00 98.56 72 ASP A C 1
ATOM 591 O O . ASP A 1 72 ? -5.327 1.202 11.713 1.00 98.56 72 ASP A O 1
ATOM 595 N N . PHE A 1 73 ? -6.867 -0.086 12.707 1.00 98.56 73 PHE A N 1
ATOM 596 C CA . PHE A 1 73 ? -6.403 -1.307 12.046 1.00 98.56 73 PHE A CA 1
ATOM 597 C C . PHE A 1 73 ? -6.525 -1.243 10.517 1.00 98.56 73 PHE A C 1
ATOM 599 O O . PHE A 1 73 ? -5.622 -1.705 9.816 1.00 98.56 73 PHE A O 1
ATOM 606 N N . VAL A 1 74 ? -7.639 -0.727 9.985 1.00 98.38 74 VAL A N 1
ATOM 607 C CA . VAL A 1 74 ? -7.896 -0.755 8.537 1.00 98.38 74 VAL A CA 1
ATOM 608 C C . VAL A 1 74 ? -6.876 0.127 7.824 1.00 98.38 74 VAL A C 1
ATOM 610 O O . VAL A 1 74 ? -6.288 -0.306 6.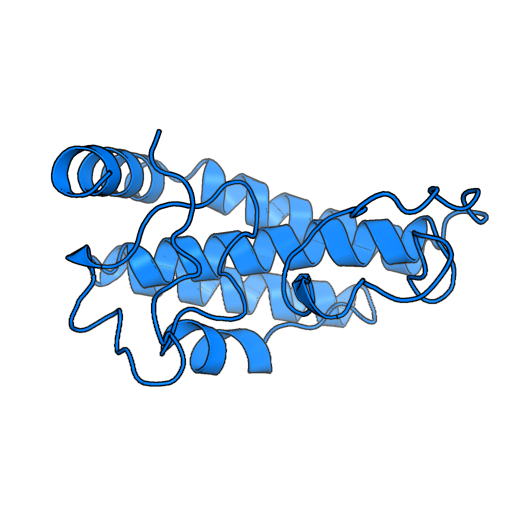830 1.00 98.38 74 VAL A O 1
ATOM 613 N N . GLY A 1 75 ? -6.582 1.305 8.377 1.00 98.69 75 GLY A N 1
ATOM 614 C CA . GLY A 1 75 ? -5.531 2.185 7.878 1.00 98.69 75 GLY A CA 1
ATOM 615 C C . GLY A 1 75 ? -4.151 1.554 7.935 1.00 98.69 75 GLY A C 1
ATOM 616 O O . GLY A 1 75 ? -3.435 1.552 6.928 1.00 98.69 75 GLY A O 1
ATOM 617 N N . ALA A 1 76 ? -3.802 0.932 9.062 1.00 98.75 76 ALA A N 1
ATOM 618 C CA . ALA A 1 76 ? -2.536 0.220 9.195 1.00 98.75 76 ALA A CA 1
ATOM 619 C C . ALA A 1 76 ? -2.418 -0.922 8.166 1.00 98.75 76 ALA A C 1
ATOM 621 O O . ALA A 1 76 ? -1.397 -1.057 7.487 1.00 98.75 76 ALA A O 1
ATOM 622 N N . ASP A 1 77 ? -3.471 -1.721 7.969 1.00 98.56 77 ASP A N 1
ATOM 623 C CA . ASP A 1 77 ? -3.451 -2.801 6.982 1.00 98.56 77 ASP A CA 1
ATOM 624 C C . ASP A 1 77 ? -3.346 -2.276 5.544 1.00 98.56 77 ASP A C 1
ATOM 626 O O . ASP A 1 77 ? -2.625 -2.866 4.735 1.00 98.56 77 ASP A O 1
ATOM 630 N N . MET A 1 78 ? -3.995 -1.152 5.222 1.00 98.56 78 MET A N 1
ATOM 631 C CA . MET A 1 78 ? -3.851 -0.505 3.917 1.00 98.56 78 MET A CA 1
ATOM 632 C C . MET A 1 78 ? -2.430 0.004 3.694 1.00 98.56 78 MET A C 1
ATOM 634 O O . MET A 1 78 ? -1.833 -0.326 2.670 1.00 98.56 78 MET A O 1
ATOM 638 N N . ALA A 1 79 ? -1.843 0.725 4.649 1.00 98.81 79 ALA A N 1
ATOM 639 C CA . ALA A 1 79 ? -0.470 1.217 4.541 1.00 98.81 79 ALA A CA 1
ATOM 640 C C . ALA A 1 79 ? 0.535 0.065 4.352 1.00 98.81 79 ALA A C 1
ATOM 642 O O . ALA A 1 79 ? 1.362 0.094 3.435 1.00 98.81 79 ALA A O 1
ATOM 643 N N . ARG A 1 80 ? 0.386 -1.023 5.121 1.00 98.69 80 ARG A N 1
ATOM 644 C CA . ARG A 1 80 ? 1.172 -2.255 4.961 1.00 98.69 80 ARG A CA 1
ATOM 645 C C . ARG A 1 80 ? 1.006 -2.863 3.564 1.00 98.69 80 ARG A C 1
ATOM 647 O O . ARG A 1 80 ? 1.994 -3.254 2.940 1.00 98.69 80 ARG A O 1
ATOM 654 N N . LYS A 1 81 ? -0.219 -2.925 3.033 1.00 98.38 81 LYS A N 1
ATOM 655 C CA . LYS A 1 81 ? -0.484 -3.415 1.667 1.00 98.38 81 LYS A CA 1
ATOM 656 C C . LYS A 1 81 ? 0.090 -2.498 0.584 1.00 98.38 81 LYS A C 1
ATOM 658 O O . LYS A 1 81 ? 0.548 -3.006 -0.436 1.00 98.38 81 LYS A O 1
ATOM 663 N N . PHE A 1 82 ? 0.127 -1.181 0.785 1.00 98.69 82 PHE A N 1
ATOM 664 C CA . PHE A 1 82 ? 0.802 -0.252 -0.129 1.00 98.69 82 PHE A CA 1
ATOM 665 C C . PHE A 1 82 ? 2.321 -0.487 -0.165 1.00 98.69 82 PHE A C 1
ATOM 667 O O . PHE A 1 82 ? 2.912 -0.452 -1.248 1.00 98.69 82 PHE A O 1
ATOM 674 N N . LEU A 1 83 ? 2.946 -0.806 0.977 1.00 98.81 83 LEU A N 1
ATOM 675 C CA . LEU A 1 83 ? 4.353 -1.227 1.031 1.00 98.81 83 LEU A CA 1
ATOM 676 C C . LEU A 1 83 ? 4.578 -2.529 0.244 1.00 98.81 83 LEU A C 1
ATOM 678 O O . LEU A 1 83 ? 5.474 -2.595 -0.600 1.00 98.81 83 LEU A O 1
ATOM 682 N N . GLN A 1 84 ? 3.715 -3.531 0.445 1.00 98.62 84 GLN A N 1
ATOM 683 C CA . GLN A 1 84 ? 3.746 -4.784 -0.316 1.00 98.62 84 GLN A CA 1
ATOM 684 C C . GLN A 1 84 ? 3.598 -4.540 -1.827 1.00 98.62 84 GLN A C 1
ATOM 686 O O . GLN A 1 84 ? 4.407 -5.035 -2.612 1.00 98.62 84 GLN A O 1
ATOM 691 N N . MET A 1 85 ? 2.629 -3.715 -2.233 1.00 97.94 85 MET A N 1
ATOM 692 C CA . MET A 1 85 ? 2.411 -3.333 -3.632 1.00 97.94 85 MET A CA 1
ATOM 693 C C . MET A 1 85 ? 3.616 -2.594 -4.222 1.00 97.94 85 MET A C 1
ATOM 695 O O . MET A 1 85 ? 3.946 -2.789 -5.393 1.00 97.94 85 MET A O 1
ATOM 699 N N . GL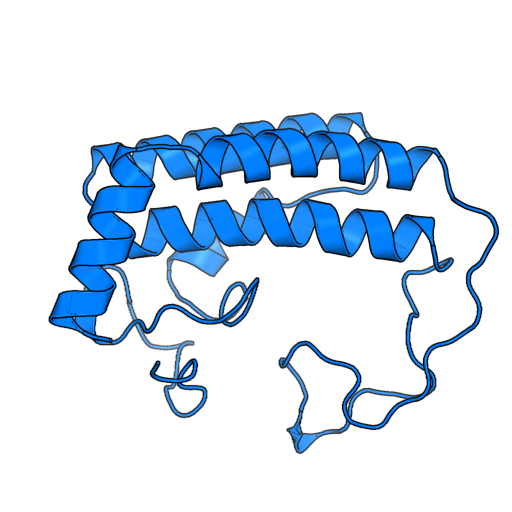Y A 1 86 ? 4.310 -1.777 -3.424 1.00 98.50 86 GLY A N 1
ATOM 700 C CA . GLY A 1 86 ? 5.581 -1.158 -3.802 1.00 98.50 86 GLY A CA 1
ATOM 701 C C . GLY A 1 86 ? 6.637 -2.198 -4.170 1.00 98.50 86 GLY A C 1
ATOM 702 O O . GLY A 1 86 ? 7.247 -2.113 -5.239 1.00 98.50 86 GLY A O 1
ATOM 703 N N . PHE A 1 87 ? 6.789 -3.236 -3.344 1.00 98.69 87 PHE A N 1
ATOM 704 C CA . PHE A 1 87 ? 7.710 -4.343 -3.602 1.00 98.69 87 PHE A CA 1
ATOM 705 C C . PHE A 1 87 ? 7.316 -5.138 -4.853 1.00 98.69 87 PHE A C 1
ATOM 707 O O . PHE A 1 87 ? 8.127 -5.289 -5.772 1.00 98.69 87 PHE A O 1
ATOM 714 N N . THR A 1 88 ? 6.080 -5.638 -4.919 1.00 97.19 88 THR A N 1
ATOM 715 C CA . THR A 1 88 ? 5.652 -6.537 -6.000 1.00 97.19 88 THR A CA 1
ATOM 716 C C . THR A 1 88 ? 5.620 -5.827 -7.346 1.00 97.19 88 THR A C 1
ATOM 718 O O . THR A 1 88 ? 6.033 -6.402 -8.358 1.00 97.19 88 THR A O 1
ATOM 721 N N . ARG A 1 89 ? 5.189 -4.558 -7.385 1.00 96.88 89 ARG A N 1
ATOM 722 C CA . ARG A 1 89 ? 5.137 -3.795 -8.630 1.00 96.88 89 ARG A CA 1
ATOM 723 C C . ARG A 1 89 ? 6.531 -3.400 -9.088 1.00 96.88 89 ARG A C 1
ATOM 725 O O . ARG A 1 89 ? 6.819 -3.593 -10.263 1.00 96.88 89 ARG A O 1
ATOM 732 N N . SER A 1 90 ? 7.423 -2.978 -8.194 1.00 98.12 90 SER A N 1
ATOM 733 C CA . SER A 1 90 ? 8.827 -2.737 -8.557 1.00 98.12 90 SER A CA 1
ATOM 734 C C . SER A 1 90 ? 9.494 -4.005 -9.091 1.00 98.12 90 SER A C 1
ATOM 736 O O . SER A 1 90 ? 10.068 -3.981 -10.177 1.00 98.12 90 SER A O 1
ATOM 738 N N . ARG A 1 91 ? 9.317 -5.152 -8.416 1.00 97.88 91 ARG A N 1
ATOM 739 C CA . ARG A 1 91 ? 9.876 -6.440 -8.863 1.00 97.88 91 ARG A CA 1
ATOM 740 C C . ARG A 1 91 ? 9.313 -6.879 -10.213 1.00 97.88 91 ARG A C 1
ATOM 742 O O . ARG A 1 91 ? 10.037 -7.427 -11.037 1.00 97.88 91 ARG A O 1
ATOM 749 N N . ARG A 1 92 ? 8.032 -6.609 -10.477 1.00 96.88 92 ARG A N 1
ATOM 750 C CA . ARG A 1 92 ? 7.427 -6.864 -11.789 1.00 96.88 92 ARG A CA 1
ATOM 751 C C . ARG A 1 92 ? 8.076 -6.029 -12.889 1.00 96.88 92 ARG A C 1
ATOM 753 O O . ARG A 1 92 ? 8.291 -6.562 -13.967 1.00 96.88 92 ARG A O 1
ATOM 760 N N . TYR A 1 93 ? 8.366 -4.754 -12.634 1.00 97.44 93 TYR A N 1
ATOM 761 C CA . TYR A 1 93 ? 9.060 -3.899 -13.604 1.00 97.44 93 TYR A CA 1
ATOM 762 C C . TYR A 1 93 ? 10.528 -4.294 -13.779 1.00 97.44 93 TYR A C 1
ATOM 764 O O . TYR A 1 93 ? 11.039 -4.166 -14.884 1.00 97.44 93 TYR A O 1
ATOM 772 N N . ALA A 1 94 ? 11.170 -4.821 -12.731 1.00 97.44 94 ALA A N 1
ATOM 773 C CA . ALA A 1 94 ? 12.508 -5.396 -12.832 1.00 97.44 94 ALA A CA 1
ATOM 774 C C . ALA A 1 94 ? 12.531 -6.601 -13.783 1.00 97.44 94 ALA A C 1
ATOM 776 O O . ALA A 1 94 ? 13.388 -6.683 -14.651 1.00 97.44 94 ALA A O 1
ATOM 777 N N . ASN A 1 95 ? 11.543 -7.495 -13.663 1.00 97.44 95 ASN A N 1
ATOM 778 C CA . ASN A 1 95 ? 11.481 -8.739 -14.438 1.00 97.44 95 ASN A CA 1
ATOM 779 C C . ASN A 1 95 ? 10.839 -8.598 -15.826 1.00 97.44 95 ASN A C 1
ATOM 781 O O . ASN A 1 95 ? 11.040 -9.460 -16.676 1.00 97.44 95 ASN A O 1
ATOM 785 N N . HIS A 1 96 ? 10.016 -7.575 -16.055 1.00 95.62 96 HIS A N 1
ATOM 786 C CA . HIS A 1 96 ? 9.307 -7.376 -17.317 1.00 95.62 96 HIS A CA 1
ATOM 787 C C . HIS A 1 96 ? 9.360 -5.902 -17.704 1.00 95.62 96 HIS A C 1
ATOM 789 O O . HIS A 1 96 ? 8.724 -5.059 -17.058 1.00 95.62 96 HIS A O 1
ATOM 795 N N . LYS A 1 97 ? 10.073 -5.589 -18.791 1.00 89.56 97 LYS A N 1
ATOM 796 C CA . LYS A 1 97 ? 10.178 -4.221 -19.312 1.00 89.56 97 LYS A CA 1
ATOM 797 C C . LYS A 1 97 ? 8.780 -3.630 -19.548 1.00 89.56 97 LYS A C 1
ATOM 799 O O . LYS A 1 97 ? 7.911 -4.259 -20.147 1.00 89.56 97 LYS A O 1
ATOM 804 N N . GLY A 1 98 ? 8.536 -2.429 -19.021 1.00 88.31 98 GLY A N 1
ATOM 805 C CA . GLY A 1 98 ? 7.223 -1.766 -19.081 1.00 88.31 98 GLY A CA 1
ATOM 806 C C . GLY A 1 98 ? 6.146 -2.361 -18.158 1.00 88.31 98 GLY A C 1
ATOM 807 O O . GLY A 1 98 ? 5.010 -1.893 -18.161 1.00 88.31 98 GLY A O 1
ATOM 808 N N . GLY A 1 99 ? 6.468 -3.377 -17.352 1.00 90.56 99 GLY A N 1
ATOM 809 C CA . GLY A 1 99 ? 5.560 -3.984 -16.378 1.00 90.56 99 GLY A CA 1
ATOM 810 C C . GLY A 1 99 ? 4.476 -4.892 -16.972 1.00 90.56 99 GLY A C 1
ATOM 811 O O . GLY A 1 99 ? 3.597 -5.338 -16.222 1.00 90.56 99 GLY A O 1
ATOM 812 N N . LYS A 1 100 ? 4.518 -5.182 -18.284 1.00 91.75 100 LYS A N 1
ATOM 813 C CA . LYS A 1 100 ? 3.601 -6.115 -18.956 1.00 91.75 100 LYS A CA 1
ATOM 814 C C . LYS A 1 100 ? 4.018 -7.553 -18.632 1.00 91.75 100 LYS A C 1
ATOM 816 O O . LYS A 1 100 ? 4.893 -8.114 -19.276 1.00 91.75 100 LYS A O 1
ATOM 821 N N . LYS A 1 101 ? 3.390 -8.126 -17.603 1.00 92.50 101 LYS A N 1
ATOM 822 C CA . LYS A 1 101 ? 3.661 -9.496 -17.138 1.00 92.50 101 LYS A CA 1
ATOM 823 C C . LYS A 1 101 ? 2.888 -10.570 -17.909 1.00 92.50 101 LYS A C 1
ATOM 825 O O . LYS A 1 101 ? 3.407 -11.656 -18.117 1.00 92.50 101 LYS A O 1
ATOM 830 N N . TYR A 1 102 ? 1.644 -10.284 -18.284 1.00 94.50 102 TYR A N 1
ATOM 831 C CA . TYR A 1 102 ? 0.763 -11.252 -18.936 1.00 94.50 102 TYR A CA 1
ATOM 832 C C . TYR A 1 102 ? 0.469 -10.832 -20.368 1.00 94.50 102 TYR A C 1
ATOM 834 O O . TYR A 1 102 ? 0.448 -9.632 -20.668 1.00 94.50 102 TYR A O 1
ATOM 842 N N . ASP A 1 103 ? 0.222 -11.813 -21.226 1.00 93.19 103 ASP A N 1
ATOM 843 C CA . ASP A 1 103 ? -0.198 -11.550 -22.592 1.00 93.19 103 ASP A CA 1
ATOM 844 C C . ASP A 1 103 ? -1.686 -11.172 -22.673 1.00 93.19 103 ASP A C 1
ATOM 846 O O . ASP A 1 103 ? -2.526 -11.712 -21.955 1.00 93.19 103 ASP A O 1
ATOM 850 N N . GLY A 1 104 ? -2.003 -10.204 -23.529 1.00 90.69 104 GLY A N 1
ATOM 851 C CA . GLY A 1 104 ? -3.354 -9.661 -23.682 1.00 90.69 104 GLY A CA 1
ATOM 852 C C . GLY A 1 104 ? -3.881 -8.771 -22.531 1.00 90.69 104 GLY A C 1
ATOM 853 O O . GLY A 1 104 ? -3.294 -8.664 -21.441 1.00 90.69 104 GLY A O 1
ATOM 854 N N . PRO A 1 105 ? -5.005 -8.069 -22.775 1.00 89.19 105 PRO A N 1
ATOM 855 C CA . PRO A 1 105 ? -5.647 -7.203 -21.788 1.00 89.19 105 PRO A CA 1
ATOM 856 C C . PRO A 1 105 ? -6.283 -8.011 -20.649 1.00 89.19 105 PRO A C 1
ATOM 858 O O . PRO A 1 105 ? -6.615 -9.180 -20.805 1.00 89.19 105 PRO A O 1
ATOM 861 N N . VAL A 1 106 ? -6.474 -7.380 -19.485 1.00 89.31 106 VAL A N 1
ATOM 862 C CA . VAL A 1 106 ? -7.268 -7.976 -18.394 1.00 89.31 106 VAL A CA 1
ATOM 863 C C . VAL A 1 106 ? -8.718 -8.144 -18.881 1.00 89.31 106 VAL A C 1
ATOM 865 O O . VAL A 1 106 ? -9.250 -7.170 -19.419 1.00 89.31 106 VAL A O 1
ATOM 868 N N . PRO A 1 107 ? -9.370 -9.306 -18.675 1.00 90.38 107 PRO A N 1
ATOM 869 C CA . PRO A 1 107 ? -10.792 -9.479 -18.975 1.00 90.38 107 PRO A CA 1
ATOM 870 C C . PRO A 1 107 ? -11.665 -8.399 -18.321 1.00 90.38 107 PRO A C 1
ATOM 872 O O . PRO A 1 107 ? -11.381 -7.957 -17.204 1.00 90.38 107 PRO A O 1
ATOM 875 N N . ALA A 1 108 ? -12.722 -7.963 -19.012 1.00 88.81 108 ALA A N 1
ATOM 876 C CA . ALA A 1 108 ? -13.545 -6.831 -18.579 1.00 88.81 108 ALA A CA 1
ATOM 877 C C . ALA A 1 108 ? -14.181 -7.049 -17.193 1.00 88.81 108 ALA A C 1
ATOM 879 O O . ALA A 1 108 ? -14.143 -6.149 -16.356 1.00 88.81 108 ALA A O 1
ATOM 880 N N . ASP A 1 109 ? -14.664 -8.262 -16.918 1.00 87.50 109 ASP A N 1
ATOM 881 C CA . ASP A 1 109 ? -15.270 -8.669 -15.643 1.00 87.50 109 ASP A CA 1
ATOM 882 C C . ASP A 1 109 ? -14.255 -8.790 -14.487 1.00 87.50 109 ASP A C 1
ATOM 884 O O . ASP A 1 109 ? -14.635 -8.901 -13.322 1.00 87.50 109 ASP A O 1
ATOM 888 N N . LYS A 1 110 ? -12.951 -8.763 -14.794 1.00 85.12 110 LYS A N 1
ATOM 889 C CA . LYS A 1 110 ? -11.846 -8.824 -13.821 1.00 85.12 110 LYS A CA 1
ATOM 890 C C . LYS A 1 110 ? -11.086 -7.506 -13.689 1.00 85.12 110 LYS A C 1
ATOM 892 O O . LYS A 1 110 ? -10.071 -7.446 -12.987 1.00 85.12 110 LYS A O 1
ATOM 897 N N . LYS A 1 111 ? -11.529 -6.435 -14.357 1.00 81.31 111 LYS A N 1
ATOM 898 C CA . LYS A 1 111 ? -10.871 -5.125 -14.286 1.00 81.31 111 LYS A CA 1
ATOM 899 C C . LYS A 1 111 ? -10.844 -4.633 -12.832 1.00 81.31 111 LYS A C 1
ATOM 901 O O . LYS A 1 111 ? -11.843 -4.677 -12.129 1.00 81.31 111 LYS A O 1
ATOM 906 N N . GLY A 1 112 ? -9.672 -4.197 -12.367 1.00 78.25 112 GLY A N 1
ATOM 907 C CA . GLY A 1 112 ? -9.462 -3.791 -10.968 1.00 78.25 112 GLY A CA 1
ATOM 908 C C . GLY A 1 112 ? -9.100 -4.931 -10.006 1.00 78.25 112 GLY A C 1
ATOM 909 O O . GLY A 1 112 ? -8.745 -4.656 -8.862 1.00 78.25 112 GLY A O 1
ATOM 910 N N . GLN A 1 113 ? -9.103 -6.190 -10.458 1.00 82.62 113 GLN A N 1
ATOM 911 C CA . GLN A 1 113 ? -8.670 -7.340 -9.661 1.00 82.62 113 GLN A CA 1
ATOM 912 C C . GLN A 1 113 ? -7.254 -7.783 -10.051 1.00 82.62 113 GLN A C 1
ATOM 914 O O . GLN A 1 113 ? -6.929 -7.951 -11.230 1.00 82.62 113 GLN A O 1
ATOM 919 N N . SER A 1 114 ? -6.402 -8.020 -9.056 1.00 78.94 114 SER A N 1
ATOM 920 C CA . SER A 1 114 ? -5.053 -8.556 -9.264 1.00 78.94 114 SER A CA 1
ATOM 921 C C . SER A 1 114 ? -5.102 -10.029 -9.688 1.00 78.94 114 SER A C 1
ATOM 923 O O . SER A 1 114 ? -5.840 -10.812 -9.098 1.00 78.94 114 SER A O 1
ATOM 925 N N . GLY A 1 115 ? -4.300 -10.426 -10.683 1.00 84.19 115 GLY A N 1
ATOM 926 C CA . GLY A 1 115 ? -4.188 -11.830 -11.101 1.00 84.19 115 GLY A CA 1
ATOM 927 C C . GLY A 1 115 ? -3.874 -12.039 -12.584 1.00 84.19 115 GLY A C 1
ATOM 928 O O . GLY A 1 115 ? -3.894 -11.102 -13.388 1.00 84.19 115 GLY A O 1
ATOM 929 N N . ALA A 1 116 ? -3.566 -13.291 -12.937 1.00 87.69 116 ALA A N 1
ATOM 930 C CA . ALA A 1 116 ? -3.363 -13.717 -14.323 1.00 87.69 116 ALA A CA 1
ATOM 931 C C . ALA A 1 116 ? -4.684 -13.759 -15.105 1.00 87.69 116 ALA A C 1
ATOM 933 O O . ALA A 1 116 ? -4.715 -13.331 -16.253 1.00 87.69 116 ALA A O 1
ATOM 934 N N . HIS A 1 117 ? -5.784 -14.190 -14.472 1.00 90.00 117 HIS A N 1
ATOM 935 C CA . HIS A 1 117 ? -7.120 -14.284 -15.088 1.00 90.00 117 HIS A CA 1
ATOM 936 C C . HIS A 1 117 ? -7.118 -15.086 -16.400 1.00 90.00 117 HIS A C 1
ATOM 938 O O . HIS A 1 117 ? -7.662 -14.644 -17.404 1.00 90.00 117 HIS A O 1
ATOM 944 N N . GLY A 1 118 ? -6.433 -16.235 -16.398 1.00 89.62 118 GLY A N 1
ATOM 945 C CA . GLY A 1 118 ? -6.317 -17.128 -17.561 1.00 89.62 118 GLY A CA 1
ATOM 946 C C . GLY A 1 118 ? -5.275 -16.712 -18.605 1.00 89.62 118 GLY A C 1
ATOM 947 O O . GLY A 1 118 ? -5.064 -17.438 -19.570 1.00 89.62 118 GLY A O 1
ATOM 948 N N . ARG A 1 119 ? -4.597 -15.574 -18.421 1.00 92.88 119 ARG A N 1
ATOM 949 C CA . ARG A 1 119 ? -3.574 -15.090 -19.357 1.00 92.88 119 ARG A CA 1
ATOM 950 C C . ARG A 1 119 ? -2.223 -15.749 -19.110 1.00 92.88 119 ARG A C 1
ATOM 952 O O . ARG A 1 119 ? -1.806 -15.895 -17.959 1.00 92.88 119 ARG A O 1
ATOM 959 N N . ALA A 1 120 ? -1.519 -16.066 -20.193 1.00 93.75 120 ALA A N 1
ATOM 960 C CA . ALA A 1 120 ? -0.165 -16.602 -20.140 1.00 93.75 120 ALA A CA 1
ATOM 961 C C . ALA A 1 120 ? 0.828 -15.556 -19.604 1.00 93.75 120 ALA A C 1
ATOM 963 O O . ALA A 1 120 ? 0.734 -14.369 -19.926 1.00 93.75 120 ALA A O 1
ATOM 964 N N . GLU A 1 121 ? 1.777 -15.992 -18.773 1.00 94.94 121 GLU A N 1
ATOM 965 C CA . GLU A 1 121 ? 2.895 -15.157 -18.325 1.00 94.94 121 GLU A CA 1
ATOM 966 C C . GLU A 1 121 ? 3.921 -15.022 -19.457 1.00 94.94 121 GLU A C 1
ATOM 968 O O . GLU A 1 121 ? 4.300 -16.005 -20.088 1.00 94.94 121 GLU A O 1
ATOM 973 N N . LEU A 1 122 ? 4.353 -13.792 -19.725 1.00 93.38 122 LEU A N 1
ATOM 974 C CA . LEU A 1 122 ? 5.384 -13.505 -20.715 1.00 93.38 122 LEU A CA 1
ATOM 975 C C . LEU A 1 122 ? 6.767 -13.886 -20.168 1.00 93.38 122 LEU A C 1
ATOM 977 O O . LEU A 1 122 ? 6.987 -13.795 -18.955 1.00 93.38 122 LEU A O 1
ATOM 981 N N . PRO A 1 123 ? 7.734 -14.234 -21.036 1.00 95.38 123 PRO A N 1
ATOM 982 C CA . PRO A 1 123 ? 9.117 -14.417 -20.619 1.00 95.38 123 PRO A CA 1
ATOM 983 C C . PRO A 1 123 ? 9.652 -13.193 -19.868 1.00 95.38 123 PRO A C 1
ATOM 985 O O . PRO A 1 123 ? 9.271 -12.045 -20.133 1.00 95.38 123 PRO A O 1
ATOM 988 N N . ARG A 1 124 ? 10.556 -13.437 -18.918 1.00 95.94 124 ARG A N 1
ATOM 989 C CA . ARG A 1 124 ? 11.248 -12.353 -18.219 1.00 95.94 124 ARG A CA 1
ATOM 990 C C . ARG A 1 124 ? 12.210 -11.647 -19.172 1.00 95.94 124 ARG A C 1
ATOM 992 O O . ARG A 1 124 ? 12.854 -12.275 -20.006 1.00 95.94 124 ARG A O 1
ATOM 999 N N . SER A 1 125 ? 12.302 -10.333 -19.029 1.00 93.94 125 SER A N 1
ATOM 1000 C CA . SER A 1 125 ? 13.382 -9.526 -19.596 1.00 93.94 125 SER A CA 1
ATOM 1001 C C . SER A 1 125 ? 14.654 -9.683 -18.746 1.00 93.94 125 SER A C 1
ATOM 1003 O O . SER A 1 125 ? 14.554 -10.139 -17.602 1.00 93.94 125 SER A O 1
ATOM 1005 N N . PRO A 1 126 ? 15.838 -9.278 -19.251 1.00 96.88 126 PRO A N 1
ATOM 1006 C CA . PRO A 1 126 ? 16.982 -9.010 -18.382 1.00 96.88 126 PRO A CA 1
ATOM 1007 C C . PRO A 1 126 ? 16.565 -8.090 -17.229 1.00 96.88 126 PRO A C 1
ATOM 1009 O O . PRO A 1 126 ? 15.801 -7.147 -17.452 1.00 96.88 126 PRO A O 1
ATOM 1012 N N . GLU A 1 127 ? 17.022 -8.393 -16.012 1.00 97.19 127 GLU A N 1
ATOM 1013 C CA . GLU A 1 127 ? 16.584 -7.665 -14.821 1.00 97.19 127 GLU A CA 1
ATOM 1014 C C . GLU A 1 127 ? 17.021 -6.195 -14.887 1.00 97.19 127 GLU A C 1
ATOM 1016 O O . GLU A 1 127 ? 18.192 -5.898 -15.116 1.00 97.19 127 GLU A O 1
ATOM 1021 N N . ASP A 1 128 ? 16.082 -5.273 -14.669 1.00 97.81 128 ASP A N 1
ATOM 1022 C CA . ASP A 1 128 ? 16.397 -3.854 -14.485 1.00 97.81 128 ASP A CA 1
ATOM 1023 C C . ASP A 1 128 ? 16.902 -3.623 -13.043 1.00 97.81 128 ASP A C 1
ATOM 1025 O O . ASP A 1 128 ? 16.106 -3.724 -12.095 1.00 97.81 128 ASP A O 1
ATOM 1029 N N . PRO A 1 129 ? 18.194 -3.283 -12.847 1.00 98.12 129 PRO A N 1
ATOM 1030 C CA . PRO A 1 129 ? 18.780 -3.139 -11.516 1.00 98.12 129 PRO A CA 1
ATOM 1031 C C . PRO A 1 129 ? 18.186 -1.962 -10.731 1.00 98.12 129 PRO A C 1
ATOM 1033 O O . PRO A 1 129 ? 18.084 -2.028 -9.506 1.00 98.12 129 PRO A O 1
ATOM 1036 N N . VAL A 1 130 ? 17.720 -0.908 -11.412 1.00 98.25 130 VAL A N 1
ATOM 1037 C CA . VAL A 1 130 ? 17.088 0.261 -10.781 1.00 98.25 130 VAL A CA 1
ATOM 1038 C C . VAL A 1 130 ? 15.769 -0.161 -10.134 1.00 98.25 130 VAL A C 1
ATOM 1040 O O . VAL A 1 130 ? 15.481 0.185 -8.988 1.00 98.25 130 VAL A O 1
ATOM 1043 N N . LYS A 1 131 ? 14.973 -0.966 -10.844 1.00 98.25 131 LYS A N 1
ATOM 1044 C CA . LYS A 1 131 ? 13.698 -1.494 -10.334 1.00 98.25 131 LYS A CA 1
ATOM 1045 C C . LYS A 1 131 ? 13.887 -2.592 -9.300 1.00 98.25 131 LYS A C 1
ATOM 1047 O O . LYS A 1 131 ? 13.091 -2.675 -8.361 1.00 98.25 131 LYS A O 1
ATOM 1052 N N . ALA A 1 132 ? 14.919 -3.419 -9.454 1.00 98.50 132 ALA A N 1
ATOM 1053 C CA . ALA A 1 132 ? 15.280 -4.427 -8.467 1.00 98.50 132 ALA A CA 1
ATOM 1054 C C . ALA A 1 132 ? 15.631 -3.776 -7.119 1.00 98.50 132 ALA A C 1
ATOM 1056 O O . ALA A 1 132 ? 15.157 -4.236 -6.077 1.00 98.50 132 ALA A O 1
ATOM 1057 N N . GLU A 1 133 ? 16.368 -2.663 -7.147 1.00 98.75 133 GLU A N 1
ATOM 1058 C CA . GLU A 1 133 ? 16.715 -1.897 -5.952 1.00 98.75 133 GLU A CA 1
ATOM 1059 C C . GLU A 1 133 ? 15.493 -1.209 -5.324 1.00 98.75 133 GLU A C 1
ATOM 1061 O O . GLU A 1 133 ? 15.255 -1.362 -4.124 1.00 98.75 133 GLU A O 1
ATOM 1066 N N . SER A 1 134 ? 14.632 -0.556 -6.116 1.00 98.75 134 SER A N 1
ATOM 1067 C CA . SER A 1 134 ? 13.348 -0.036 -5.610 1.00 98.75 134 SER A CA 1
ATOM 1068 C C . SER A 1 134 ? 12.508 -1.131 -4.941 1.00 98.75 134 SER A C 1
ATOM 1070 O O . SER A 1 134 ? 11.903 -0.902 -3.893 1.00 98.75 134 SER A O 1
ATOM 1072 N N . ALA A 1 135 ? 12.494 -2.346 -5.502 1.00 98.75 135 ALA A N 1
ATOM 1073 C CA . ALA A 1 135 ? 11.799 -3.477 -4.895 1.00 98.75 135 ALA A CA 1
ATOM 1074 C C . ALA A 1 135 ? 12.411 -3.862 -3.542 1.00 98.75 135 ALA A C 1
ATOM 1076 O O . ALA A 1 135 ? 11.671 -4.116 -2.593 1.00 98.75 135 ALA A O 1
ATOM 1077 N N . ARG A 1 136 ? 13.745 -3.899 -3.433 1.00 98.88 136 ARG A N 1
ATOM 1078 C CA . ARG A 1 136 ? 14.452 -4.221 -2.184 1.00 98.88 136 ARG A CA 1
ATOM 1079 C C . ARG A 1 136 ? 14.106 -3.234 -1.066 1.00 98.88 136 ARG A C 1
ATOM 1081 O O . ARG A 1 136 ? 13.811 -3.670 0.043 1.00 98.88 136 ARG A O 1
ATOM 1088 N N . ILE A 1 137 ? 14.070 -1.939 -1.380 1.00 98.88 137 ILE A N 1
ATOM 1089 C CA . ILE A 1 137 ? 13.717 -0.865 -0.438 1.00 98.88 137 ILE A CA 1
ATOM 1090 C C . ILE A 1 137 ? 12.301 -1.065 0.124 1.00 98.88 137 ILE A C 1
ATOM 1092 O O . ILE A 1 137 ? 12.113 -1.124 1.340 1.00 98.88 137 ILE A O 1
ATOM 1096 N N . PHE A 1 138 ? 11.305 -1.270 -0.745 1.00 98.88 138 PHE A N 1
ATOM 1097 C CA . PHE A 1 138 ? 9.937 -1.548 -0.294 1.00 98.88 138 PHE A CA 1
ATOM 1098 C C . PHE A 1 138 ? 9.818 -2.856 0.491 1.00 98.88 138 PHE A C 1
ATOM 1100 O O . PHE A 1 138 ? 9.066 -2.906 1.462 1.00 98.88 138 PHE A O 1
ATOM 1107 N N . LYS A 1 139 ? 10.550 -3.907 0.092 1.00 98.81 139 LYS A N 1
ATOM 1108 C CA . LYS A 1 139 ? 10.530 -5.208 0.778 1.00 98.81 139 LYS A CA 1
ATOM 1109 C C . LYS A 1 139 ? 10.939 -5.059 2.237 1.00 98.81 139 LYS A C 1
ATOM 1111 O O . LYS A 1 139 ? 10.232 -5.562 3.098 1.00 98.81 139 LYS A O 1
ATOM 1116 N N . GLN A 1 140 ? 12.003 -4.304 2.507 1.00 98.81 140 GLN A N 1
ATOM 1117 C CA . GLN A 1 140 ? 12.475 -4.057 3.868 1.00 98.81 140 GLN A CA 1
ATOM 1118 C C . GLN A 1 140 ? 11.389 -3.408 4.740 1.00 98.81 140 GLN A C 1
ATOM 1120 O O . GLN A 1 140 ? 11.118 -3.883 5.840 1.00 98.81 140 GLN A O 1
ATOM 1125 N N . LYS A 1 141 ? 10.726 -2.354 4.246 1.00 98.81 141 LYS A N 1
ATOM 1126 C CA . LYS A 1 141 ? 9.647 -1.680 4.990 1.00 98.81 141 LYS A CA 1
ATOM 1127 C C . LYS A 1 141 ? 8.388 -2.531 5.120 1.00 98.81 141 LYS A C 1
ATOM 1129 O O . LYS A 1 141 ? 7.744 -2.504 6.165 1.00 98.81 141 LYS A O 1
ATOM 1134 N N . TRP A 1 142 ? 8.040 -3.303 4.093 1.00 98.81 142 TRP A N 1
ATOM 1135 C CA . TRP A 1 142 ? 6.920 -4.238 4.169 1.00 98.81 142 TRP A CA 1
ATOM 1136 C C . TRP A 1 142 ? 7.170 -5.330 5.216 1.00 98.81 142 TRP A C 1
ATOM 1138 O O . TRP A 1 142 ? 6.301 -5.568 6.051 1.00 98.81 142 TRP A O 1
ATOM 1148 N N . GLU A 1 143 ? 8.353 -5.946 5.220 1.00 98.75 143 GLU A N 1
ATOM 1149 C CA . GLU A 1 143 ? 8.737 -6.954 6.216 1.00 98.75 143 GLU A CA 1
ATOM 1150 C C . GLU A 1 143 ? 8.743 -6.365 7.630 1.00 98.75 143 GLU A C 1
ATOM 1152 O O . GLU A 1 143 ? 8.215 -6.987 8.549 1.00 98.75 143 GLU A O 1
ATOM 1157 N N . GLN A 1 144 ? 9.239 -5.134 7.791 1.00 98.75 144 GLN A N 1
ATOM 1158 C CA . GLN A 1 144 ? 9.181 -4.402 9.058 1.00 98.75 144 GLN A CA 1
ATOM 1159 C C . GLN A 1 144 ? 7.734 -4.198 9.546 1.00 98.75 144 GLN A C 1
ATOM 1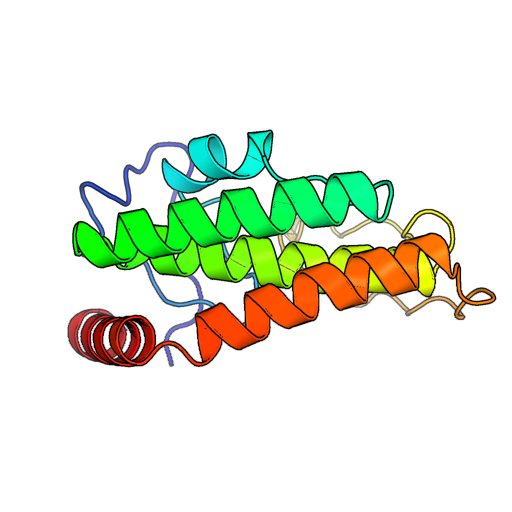161 O O . GLN A 1 144 ? 7.442 -4.439 10.716 1.00 98.75 144 GLN A O 1
ATOM 1166 N N . ALA A 1 145 ? 6.816 -3.788 8.664 1.00 98.69 145 ALA A N 1
ATOM 1167 C CA . ALA A 1 145 ? 5.406 -3.601 9.008 1.00 98.69 145 ALA A CA 1
ATOM 1168 C C . ALA A 1 145 ? 4.689 -4.929 9.317 1.00 98.69 145 ALA A C 1
ATOM 1170 O O . ALA A 1 145 ? 3.909 -5.002 10.264 1.00 98.69 145 ALA A O 1
ATOM 1171 N N . GLU A 1 146 ? 4.958 -5.996 8.556 1.00 98.00 146 GLU A N 1
ATOM 1172 C CA . GLU A 1 146 ? 4.356 -7.319 8.787 1.00 98.00 146 GLU A CA 1
ATOM 1173 C C . GLU A 1 146 ? 4.858 -7.956 10.096 1.00 98.00 146 GLU A C 1
ATOM 1175 O O . GLU A 1 146 ? 4.089 -8.635 10.773 1.00 98.00 146 GLU A O 1
ATOM 1180 N N . ALA A 1 147 ? 6.114 -7.702 10.481 1.00 98.44 147 ALA A N 1
ATOM 1181 C CA . ALA A 1 147 ? 6.705 -8.180 11.732 1.00 98.44 147 ALA A CA 1
ATOM 1182 C C . ALA A 1 147 ? 6.299 -7.358 12.972 1.00 98.44 147 ALA A C 1
ATOM 1184 O O . ALA A 1 147 ? 6.656 -7.729 14.092 1.00 98.44 147 ALA A O 1
ATOM 1185 N N . ASN A 1 148 ? 5.569 -6.249 12.809 1.00 98.75 148 ASN A N 1
ATOM 1186 C CA . ASN A 1 148 ? 5.183 -5.397 13.929 1.00 98.75 148 ASN A CA 1
ATOM 1187 C C . ASN A 1 148 ? 4.175 -6.125 14.855 1.00 98.75 148 ASN A C 1
ATOM 1189 O O . ASN A 1 148 ? 3.094 -6.522 14.403 1.00 98.75 148 ASN A O 1
ATOM 1193 N N . PRO A 1 149 ? 4.478 -6.279 16.160 1.00 98.56 149 PRO A N 1
ATOM 1194 C CA . PRO A 1 149 ? 3.646 -7.062 17.074 1.00 98.56 149 PRO A CA 1
ATOM 1195 C C . PRO A 1 149 ? 2.275 -6.428 17.352 1.00 98.56 149 PRO A C 1
ATOM 1197 O O . PRO A 1 149 ? 1.299 -7.156 17.537 1.00 98.56 149 PRO A O 1
ATOM 1200 N N . VAL A 1 150 ? 2.175 -5.093 17.339 1.00 98.69 150 VAL A N 1
ATOM 1201 C CA . VAL A 1 150 ? 0.904 -4.371 17.525 1.00 98.69 150 VAL A CA 1
ATOM 1202 C C . VAL A 1 150 ? -0.010 -4.626 16.331 1.00 98.69 150 VAL A C 1
ATOM 1204 O O . VAL A 1 150 ? -1.152 -5.050 16.501 1.00 98.69 150 VAL A O 1
ATOM 1207 N N . TYR A 1 151 ? 0.521 -4.481 15.114 1.00 98.75 151 TYR A N 1
ATOM 1208 C CA . TYR A 1 151 ? -0.209 -4.813 13.891 1.00 98.75 151 TYR A CA 1
ATOM 1209 C C . TYR A 1 151 ? -0.668 -6.278 13.878 1.00 98.75 151 TYR A C 1
ATOM 1211 O O . TYR A 1 151 ? -1.827 -6.559 13.566 1.00 98.75 151 TYR A O 1
ATOM 1219 N N . ALA A 1 152 ? 0.203 -7.220 14.256 1.00 98.56 152 ALA A N 1
ATOM 1220 C CA . ALA A 1 152 ? -0.143 -8.638 14.315 1.00 98.56 152 ALA A CA 1
ATOM 1221 C C . ALA A 1 152 ? -1.298 -8.918 15.296 1.00 98.56 152 ALA A C 1
ATOM 1223 O O . ALA A 1 152 ? -2.207 -9.692 14.975 1.00 98.56 152 ALA A O 1
ATOM 1224 N N . ALA A 1 153 ? -1.297 -8.267 16.464 1.00 98.56 153 ALA A N 1
ATOM 1225 C CA . ALA A 1 153 ? -2.375 -8.371 17.443 1.00 98.56 153 ALA A CA 1
ATOM 1226 C C . ALA A 1 153 ? -3.699 -7.805 16.901 1.00 98.56 153 ALA A C 1
ATOM 1228 O O . ALA A 1 153 ? -4.701 -8.525 16.898 1.00 98.56 153 ALA A O 1
ATOM 1229 N N . MET A 1 154 ? -3.687 -6.584 16.355 1.00 98.44 154 MET A N 1
ATOM 1230 C CA . MET A 1 154 ? -4.874 -5.939 15.772 1.00 98.44 154 MET A CA 1
ATOM 1231 C C . MET A 1 154 ? -5.440 -6.742 14.593 1.00 98.44 154 MET A C 1
ATOM 1233 O O . MET A 1 154 ? -6.648 -6.938 14.488 1.00 98.44 154 MET A O 1
ATOM 1237 N N . LYS A 1 155 ? -4.575 -7.297 13.734 1.00 97.75 155 LYS A N 1
ATOM 1238 C CA . LYS A 1 155 ? -4.972 -8.160 12.609 1.00 97.75 155 LYS A CA 1
ATOM 1239 C C . LYS A 1 155 ? -5.685 -9.421 13.073 1.00 97.75 155 LYS A C 1
ATOM 1241 O O . LYS A 1 155 ? -6.658 -9.837 12.445 1.00 97.75 155 LYS A O 1
ATOM 1246 N N . ARG A 1 156 ? -5.187 -10.058 14.136 1.00 97.50 156 ARG A N 1
ATOM 1247 C CA . ARG A 1 156 ? -5.816 -11.247 14.726 1.00 97.50 156 ARG A CA 1
ATOM 1248 C C . ARG A 1 156 ? -7.176 -10.899 15.320 1.00 97.50 156 ARG A C 1
ATOM 1250 O O . ARG A 1 156 ? -8.136 -11.620 15.075 1.00 97.50 156 ARG A O 1
ATOM 1257 N N . GLU A 1 157 ? -7.254 -9.801 16.059 1.00 97.69 157 GLU A N 1
ATOM 1258 C CA . GLU A 1 157 ? -8.489 -9.329 16.677 1.00 97.69 157 GLU A CA 1
ATOM 1259 C C . GLU A 1 157 ? -9.557 -8.963 15.641 1.00 97.69 157 GLU A C 1
ATOM 1261 O O . GLU A 1 157 ? -10.682 -9.453 15.726 1.00 97.69 157 GLU A O 1
ATOM 1266 N N . HIS A 1 158 ? -9.205 -8.178 14.621 1.00 97.12 158 HIS A N 1
ATOM 1267 C CA . HIS A 1 158 ? -10.132 -7.803 13.551 1.00 97.12 158 HIS A CA 1
ATOM 1268 C C . HIS A 1 158 ? 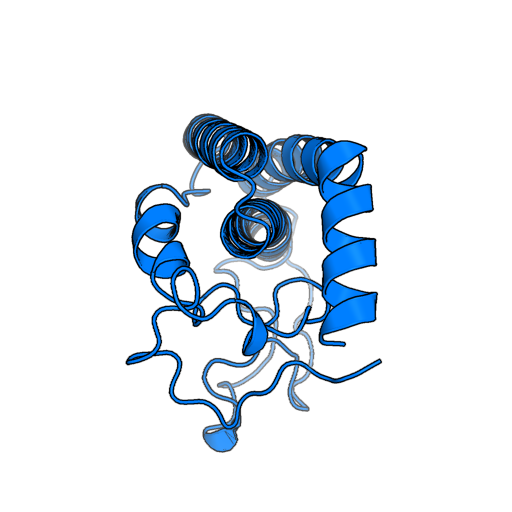-10.678 -9.033 12.828 1.00 97.12 158 HIS A C 1
ATOM 1270 O O . HIS A 1 158 ? -11.884 -9.147 12.628 1.00 97.12 158 HIS A O 1
ATOM 1276 N N . LYS A 1 159 ? -9.804 -9.997 12.506 1.00 95.12 159 LYS A N 1
ATOM 1277 C CA . LYS A 1 159 ? -10.212 -11.270 11.897 1.00 95.12 159 LYS A CA 1
ATOM 1278 C C . LYS A 1 159 ? -11.116 -12.105 12.793 1.00 95.12 159 LYS A C 1
ATOM 1280 O O . LYS A 1 159 ? -12.002 -12.778 12.286 1.00 95.12 159 LYS A O 1
ATOM 1285 N N . ALA A 1 160 ? -10.894 -12.099 14.104 1.00 95.44 160 ALA A N 1
ATOM 1286 C CA . ALA A 1 160 ? -11.754 -12.824 15.033 1.00 95.44 160 ALA A CA 1
ATOM 1287 C C . ALA A 1 160 ? -13.146 -12.181 15.137 1.00 95.44 160 ALA A C 1
ATOM 1289 O O . ALA A 1 160 ? -14.143 -12.893 15.202 1.00 95.44 160 ALA A O 1
ATOM 1290 N N . ARG A 1 161 ? -13.214 -10.844 15.127 1.00 95.31 161 ARG A N 1
ATOM 1291 C CA . ARG A 1 161 ? -14.469 -10.089 15.257 1.00 95.31 161 ARG A CA 1
ATOM 1292 C C . ARG A 1 161 ? -15.294 -10.074 13.975 1.00 95.31 161 ARG A C 1
ATOM 1294 O O . ARG A 1 161 ? -16.516 -10.151 14.036 1.00 95.31 161 ARG A O 1
ATOM 1301 N N . TYR A 1 162 ? -14.634 -9.938 12.830 1.00 92.31 162 TYR A N 1
ATOM 1302 C CA . TYR A 1 162 ? -15.308 -9.635 11.571 1.00 92.31 162 TYR A CA 1
ATOM 1303 C C . TYR A 1 162 ? -15.022 -10.663 10.471 1.00 92.31 162 TYR A C 1
ATOM 1305 O O . TYR A 1 162 ? -15.819 -10.794 9.551 1.00 92.31 162 TYR A O 1
ATOM 1313 N N . GLY A 1 163 ? -13.958 -11.458 10.578 1.00 80.50 163 GLY A N 1
ATOM 1314 C CA . GLY A 1 163 ? -13.532 -12.413 9.547 1.00 80.50 163 GLY A CA 1
ATOM 1315 C C . GLY A 1 163 ? -12.526 -11.835 8.559 1.00 80.50 163 GLY A C 1
ATOM 1316 O O . GLY A 1 163 ? -12.427 -12.391 7.447 1.00 80.50 163 GLY A O 1
#

Foldseek 3Di:
DDAFDPPDQLVPDACQVVVLNGDQHDQLPCLCRHPPLNVVLVVLQDQPFLVSLLSSLVVLLVQLVVCLVVLNLVNNSSSLSSLSCQQVQLQCCQFAPVSCQFPDDDDPVQPPPDDNNPTDGDGTDHGDVRSVSSNVSSVVSSVVSVPDPSSVVSNVVSNVSRD

InterPro domains:
  IPR025494 Protein of unknown function DUF4385 [PF14328] (5-160)